Protein AF-A0AAE0E034-F1 (afdb_monomer_lite)

Structure (mmCIF, N/CA/C/O backbone):
data_AF-A0AAE0E034-F1
#
_entry.id   AF-A0AAE0E034-F1
#
loop_
_atom_site.group_PDB
_atom_site.id
_atom_site.type_symbol
_atom_site.label_atom_id
_atom_site.label_alt_id
_atom_site.label_comp_id
_atom_site.label_asym_id
_atom_site.label_entity_id
_atom_site.label_seq_id
_atom_site.pdbx_PDB_ins_code
_atom_site.Cartn_x
_atom_site.Cartn_y
_atom_site.Cartn_z
_atom_site.occupancy
_atom_site.B_iso_or_equiv
_atom_site.auth_seq_id
_atom_site.auth_comp_id
_atom_site.auth_asym_id
_atom_site.auth_atom_id
_atom_site.pdbx_PDB_model_num
ATOM 1 N N . MET A 1 1 ? 2.482 -2.980 5.059 1.00 68.81 1 MET A N 1
ATOM 2 C CA . MET A 1 1 ? 1.860 -2.457 3.820 1.00 68.81 1 MET A CA 1
ATOM 3 C C . MET A 1 1 ? 1.233 -1.093 4.084 1.00 68.81 1 MET A C 1
ATOM 5 O O . MET A 1 1 ? 0.912 -0.815 5.233 1.00 68.81 1 MET A O 1
ATOM 9 N N . ALA A 1 2 ? 1.109 -0.243 3.061 1.00 82.88 2 ALA A N 1
ATOM 10 C CA . ALA A 1 2 ? 0.500 1.085 3.176 1.00 82.88 2 ALA A CA 1
ATOM 11 C C . ALA A 1 2 ? -1.024 1.026 2.965 1.00 82.88 2 ALA A C 1
ATOM 13 O O . ALA A 1 2 ? -1.503 0.219 2.171 1.00 82.88 2 ALA A O 1
ATOM 14 N N . LEU A 1 3 ? -1.759 1.893 3.665 1.00 88.38 3 LEU A N 1
ATOM 15 C CA . LEU A 1 3 ? -3.197 2.103 3.465 1.00 88.38 3 LEU A CA 1
ATOM 16 C C . LEU A 1 3 ? -3.432 2.838 2.137 1.00 88.38 3 LEU A C 1
ATOM 18 O O . LEU A 1 3 ? -2.616 3.682 1.763 1.00 88.38 3 LEU A O 1
ATOM 22 N N . GLU A 1 4 ? -4.550 2.572 1.462 1.00 90.31 4 GLU A N 1
ATOM 23 C CA . GLU A 1 4 ? -4.960 3.284 0.238 1.00 90.31 4 GLU A CA 1
ATOM 24 C C . GLU A 1 4 ? -4.815 4.824 0.337 1.00 90.31 4 GLU A C 1
ATOM 26 O O . GLU A 1 4 ? -4.072 5.393 -0.471 1.00 90.31 4 GLU A O 1
ATOM 31 N N . PRO A 1 5 ? -5.321 5.514 1.379 1.00 87.75 5 PRO A N 1
ATOM 32 C CA . PRO A 1 5 ? -5.176 6.969 1.463 1.00 87.75 5 PRO A CA 1
ATOM 33 C C . PRO A 1 5 ? -3.721 7.429 1.628 1.00 87.75 5 PRO A C 1
ATOM 35 O O . PRO A 1 5 ? -3.348 8.503 1.163 1.00 87.75 5 PRO A O 1
ATOM 38 N N . ALA A 1 6 ? -2.864 6.615 2.251 1.00 89.81 6 ALA A N 1
ATOM 39 C CA . ALA A 1 6 ? -1.448 6.945 2.399 1.00 89.81 6 ALA A CA 1
ATOM 40 C C . ALA A 1 6 ? -0.703 6.862 1.056 1.00 89.81 6 ALA A C 1
ATOM 42 O O . ALA A 1 6 ? 0.255 7.600 0.836 1.00 89.81 6 ALA A O 1
ATOM 43 N N . THR A 1 7 ? -1.154 5.994 0.144 1.00 89.50 7 THR A N 1
ATOM 44 C CA . THR A 1 7 ? -0.571 5.885 -1.201 1.00 89.50 7 THR A CA 1
ATOM 45 C C . THR A 1 7 ? -0.945 7.051 -2.116 1.00 89.50 7 THR A C 1
ATOM 47 O O . THR A 1 7 ? -0.196 7.337 -3.044 1.00 89.50 7 THR A O 1
ATOM 50 N N . LEU A 1 8 ? -2.021 7.791 -1.820 1.00 89.50 8 LEU A N 1
ATOM 51 C CA . LEU A 1 8 ? -2.398 8.993 -2.573 1.00 89.50 8 LEU A CA 1
ATOM 52 C C . LEU A 1 8 ? -1.442 10.173 -2.341 1.00 89.50 8 LEU A C 1
ATOM 54 O O . LEU A 1 8 ? -1.261 10.986 -3.242 1.00 89.50 8 LEU A O 1
ATOM 58 N N . VAL A 1 9 ? -0.787 10.251 -1.177 1.00 90.31 9 VAL A N 1
ATOM 59 C CA . VAL A 1 9 ? 0.126 11.355 -0.825 1.00 90.31 9 VAL A CA 1
ATOM 60 C C . VAL A 1 9 ? 1.259 11.533 -1.853 1.00 90.31 9 VAL A C 1
ATOM 62 O O . VAL A 1 9 ? 1.409 12.636 -2.376 1.00 90.31 9 VAL A O 1
ATOM 65 N N . PRO A 1 10 ? 2.041 10.493 -2.215 1.00 87.88 10 PRO A N 1
ATOM 66 C CA . PRO A 1 10 ? 3.038 10.627 -3.277 1.00 87.88 10 PRO A CA 1
ATOM 67 C C . PRO A 1 10 ? 2.422 10.745 -4.680 1.00 87.88 10 PRO A C 1
ATOM 69 O O . PRO A 1 10 ? 3.032 11.362 -5.550 1.00 87.88 10 PRO A O 1
ATOM 72 N N . LEU A 1 11 ? 1.225 10.192 -4.922 1.00 88.06 11 LEU A N 1
ATOM 73 C CA . LEU A 1 11 ? 0.561 10.269 -6.232 1.00 88.06 11 LEU A CA 1
ATOM 74 C C . LEU A 1 11 ? 0.129 11.696 -6.589 1.00 88.06 11 LEU A C 1
ATOM 76 O O . LEU A 1 11 ? 0.192 12.076 -7.754 1.00 88.06 11 LEU A O 1
ATOM 80 N N . GLN A 1 12 ? -0.242 12.502 -5.593 1.00 88.12 12 GLN A N 1
ATOM 81 C CA . GLN A 1 12 ? -0.579 13.918 -5.775 1.00 88.12 12 GLN A CA 1
ATOM 82 C C . GLN A 1 12 ? 0.592 14.763 -6.304 1.00 88.12 12 GLN A C 1
ATOM 84 O O . GLN A 1 12 ? 0.370 15.837 -6.855 1.00 88.12 12 GLN A O 1
ATOM 89 N N . LEU A 1 13 ? 1.833 14.293 -6.143 1.00 87.88 13 LEU A N 1
ATOM 90 C CA . LEU A 1 13 ? 3.038 14.984 -6.613 1.00 87.88 13 LEU A CA 1
ATOM 91 C C . LEU A 1 13 ? 3.408 14.623 -8.058 1.00 87.88 13 LEU A C 1
ATOM 93 O O . LEU A 1 13 ? 4.309 15.237 -8.637 1.00 87.88 13 LEU A O 1
ATOM 97 N N . LEU A 1 14 ? 2.747 13.623 -8.644 1.00 86.56 14 LEU A N 1
ATOM 98 C CA . LEU A 1 14 ? 3.004 13.210 -10.017 1.00 86.56 14 LEU A CA 1
ATOM 99 C C . LEU A 1 14 ? 2.402 14.234 -10.983 1.00 86.56 14 LEU A C 1
ATOM 101 O O . LEU A 1 14 ? 1.260 14.666 -10.839 1.00 86.56 14 LEU A O 1
ATOM 105 N N . LYS A 1 15 ? 3.176 14.621 -12.000 1.00 83.25 15 LYS A N 1
ATOM 106 C CA . LYS A 1 15 ? 2.687 15.519 -13.051 1.00 83.25 15 LYS A CA 1
ATOM 107 C C . LYS A 1 15 ? 1.647 14.789 -13.900 1.00 83.25 15 LYS A C 1
ATOM 109 O O . LYS A 1 15 ? 1.808 13.602 -14.189 1.00 83.25 15 LYS A O 1
ATOM 114 N N . SER A 1 16 ? 0.631 15.518 -14.357 1.00 76.56 16 SER A N 1
ATOM 115 C CA . SER A 1 16 ? -0.494 14.989 -15.143 1.00 76.56 16 SER A CA 1
ATOM 116 C C . SER A 1 16 ? -0.094 14.367 -16.488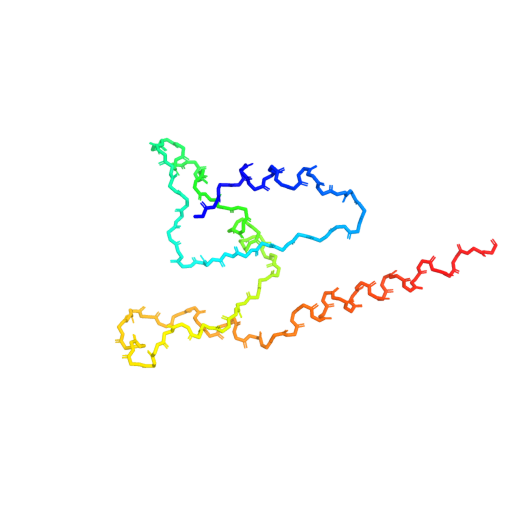 1.00 76.56 16 SER A C 1
ATOM 118 O O . SER A 1 16 ? -0.885 13.641 -17.080 1.00 76.56 16 SER A O 1
ATOM 120 N N . ASN A 1 17 ? 1.125 14.618 -16.975 1.00 75.56 17 ASN A N 1
ATOM 121 C CA . ASN A 1 17 ? 1.547 14.244 -18.320 1.00 75.56 17 ASN A CA 1
ATOM 122 C C . ASN A 1 17 ? 2.801 13.363 -18.246 1.00 75.56 17 ASN A C 1
ATOM 124 O O . ASN A 1 17 ? 3.852 13.808 -17.788 1.00 75.56 17 ASN A O 1
ATOM 128 N N . GLY A 1 18 ? 2.683 12.118 -18.716 1.00 74.44 18 GLY A N 1
ATOM 129 C CA . GLY A 1 18 ? 3.817 11.217 -18.948 1.00 74.44 18 GLY A CA 1
ATOM 130 C C . GLY A 1 18 ? 4.435 10.559 -17.710 1.00 74.44 18 GLY A C 1
ATOM 131 O O . GLY A 1 18 ? 5.467 9.904 -17.846 1.00 74.44 18 GLY A O 1
ATOM 132 N N . THR A 1 19 ? 3.836 10.707 -16.524 1.00 82.56 19 THR A N 1
ATOM 133 C CA . THR A 1 19 ? 4.366 10.107 -15.291 1.00 82.56 19 THR A CA 1
ATOM 134 C C . THR A 1 19 ? 3.894 8.663 -15.123 1.00 82.56 19 THR A C 1
ATOM 136 O O . THR A 1 19 ? 2.712 8.366 -15.274 1.00 82.56 19 THR A O 1
ATOM 139 N N . GLN A 1 20 ? 4.812 7.763 -14.771 1.00 84.69 20 GLN A N 1
ATOM 140 C CA . GLN A 1 20 ? 4.516 6.362 -14.465 1.00 84.69 20 GLN A CA 1
ATOM 141 C C . GLN A 1 20 ? 4.703 6.112 -12.965 1.00 84.69 20 GLN A C 1
ATOM 143 O O . GLN A 1 20 ? 5.696 6.537 -12.376 1.00 84.69 20 GLN A O 1
ATOM 148 N N . CYS A 1 21 ? 3.752 5.412 -12.347 1.00 86.62 21 CYS A N 1
ATOM 149 C CA . CYS A 1 21 ? 3.850 4.953 -10.966 1.00 86.62 21 CYS A CA 1
ATOM 150 C C . CYS A 1 21 ? 3.934 3.427 -10.954 1.00 86.62 21 CYS A C 1
ATOM 152 O O . CYS A 1 21 ? 3.093 2.755 -11.549 1.00 86.62 21 CYS A O 1
ATOM 154 N N . ILE A 1 22 ? 4.939 2.885 -10.267 1.00 89.25 22 ILE A N 1
ATOM 155 C CA . ILE A 1 22 ? 5.111 1.444 -10.088 1.00 89.25 22 ILE A CA 1
ATOM 156 C C . ILE A 1 22 ? 4.867 1.128 -8.615 1.00 89.25 22 ILE A C 1
ATOM 158 O O . ILE A 1 22 ? 5.597 1.596 -7.741 1.00 89.25 22 ILE A O 1
ATOM 162 N N . MET A 1 23 ? 3.840 0.325 -8.341 1.00 89.75 23 MET A N 1
ATOM 163 C CA . MET A 1 23 ? 3.534 -0.159 -6.997 1.00 89.75 23 MET A CA 1
ATOM 164 C C . MET A 1 23 ? 4.144 -1.542 -6.805 1.00 89.75 23 MET A C 1
ATOM 166 O O . MET A 1 23 ? 3.815 -2.480 -7.529 1.00 89.75 23 MET A O 1
ATOM 170 N N . VAL A 1 24 ? 5.025 -1.670 -5.816 1.00 89.94 24 VAL A N 1
ATOM 171 C CA . VAL A 1 24 ? 5.683 -2.933 -5.470 1.00 89.94 24 VAL A CA 1
ATOM 172 C C . VAL A 1 24 ? 5.179 -3.389 -4.105 1.00 89.94 24 VAL A C 1
ATOM 174 O O . VAL A 1 24 ? 5.228 -2.633 -3.136 1.00 89.94 24 VAL A O 1
ATOM 177 N N . GLY A 1 25 ? 4.697 -4.627 -4.025 1.00 86.50 25 GLY A N 1
ATOM 178 C CA . GLY A 1 25 ? 4.191 -5.229 -2.795 1.00 86.50 25 GLY A CA 1
ATOM 179 C C . GLY A 1 25 ? 4.194 -6.754 -2.862 1.00 86.50 25 GLY A C 1
ATOM 180 O O . GLY A 1 25 ? 4.298 -7.333 -3.942 1.00 86.50 25 GLY A O 1
ATOM 181 N N . ASP A 1 26 ? 4.087 -7.401 -1.701 1.00 86.06 26 ASP A N 1
ATOM 182 C CA . ASP A 1 26 ? 3.982 -8.858 -1.585 1.00 86.06 26 ASP A CA 1
ATOM 183 C C . ASP A 1 26 ? 2.523 -9.262 -1.280 1.00 86.06 26 ASP A C 1
ATOM 185 O O . ASP A 1 26 ? 2.020 -8.935 -0.201 1.00 86.06 26 ASP A O 1
ATOM 189 N N . PRO A 1 27 ? 1.849 -9.997 -2.189 1.00 76.88 27 PRO A N 1
ATOM 190 C CA . PRO A 1 27 ? 0.510 -10.552 -1.994 1.00 76.88 27 PRO A CA 1
ATOM 191 C C . PRO A 1 27 ? 0.280 -11.318 -0.696 1.00 76.88 27 PRO A C 1
ATOM 193 O O . PRO A 1 27 ? -0.857 -11.398 -0.239 1.00 76.88 27 PRO A O 1
ATOM 196 N N . LYS A 1 28 ? 1.329 -11.967 -0.180 1.00 80.25 28 LYS A N 1
ATOM 197 C CA . LYS A 1 28 ? 1.238 -12.951 0.905 1.00 80.25 28 LYS A CA 1
ATOM 198 C C . LYS A 1 28 ? 1.575 -12.365 2.268 1.00 80.25 28 LYS A C 1
ATOM 200 O O . LYS A 1 28 ? 1.516 -13.081 3.267 1.00 80.25 28 LYS A O 1
ATOM 205 N N . GLN A 1 29 ? 1.947 -11.089 2.321 1.00 81.56 29 GLN A N 1
ATOM 206 C CA . GLN A 1 29 ? 2.164 -10.404 3.584 1.00 81.56 29 GLN A CA 1
ATOM 207 C C . GLN A 1 29 ? 0.843 -10.043 4.255 1.00 81.56 29 GLN A C 1
ATOM 209 O O . GLN A 1 29 ? -0.195 -9.885 3.614 1.00 81.56 29 GLN A O 1
ATOM 214 N N . LEU A 1 30 ? 0.912 -9.889 5.576 1.00 84.06 30 LEU A N 1
ATOM 215 C CA . LEU A 1 30 ? -0.215 -9.418 6.366 1.00 84.06 30 LEU A CA 1
ATOM 216 C C . LEU A 1 30 ? -0.684 -8.035 5.867 1.00 84.06 30 LEU A C 1
ATOM 218 O O . LEU A 1 30 ? 0.141 -7.221 5.424 1.00 84.06 30 LEU A O 1
ATOM 222 N N . PRO A 1 31 ? -1.997 -7.758 5.947 1.00 82.12 31 PRO A N 1
ATOM 223 C CA . PRO A 1 31 ? -2.554 -6.468 5.562 1.00 82.12 31 PRO A CA 1
ATOM 224 C C . PRO A 1 31 ? -2.019 -5.336 6.455 1.00 82.12 31 PRO A C 1
ATOM 226 O O . PRO A 1 31 ? -1.324 -5.565 7.448 1.00 82.12 31 PRO A O 1
ATOM 229 N N . ALA A 1 32 ? -2.296 -4.084 6.086 1.00 85.19 32 ALA A N 1
ATOM 230 C CA . ALA A 1 32 ? -1.832 -2.941 6.866 1.00 85.19 32 ALA A CA 1
ATOM 231 C C . ALA A 1 32 ? -2.444 -2.948 8.280 1.00 85.19 32 ALA A C 1
ATOM 233 O O . ALA A 1 32 ? -3.644 -3.144 8.447 1.00 85.19 32 ALA A O 1
ATOM 234 N N . THR A 1 33 ? -1.635 -2.707 9.313 1.00 89.25 33 THR A N 1
ATOM 235 C CA . THR A 1 33 ? -2.135 -2.668 10.693 1.00 89.25 33 THR A CA 1
ATOM 236 C C . THR A 1 33 ? -2.994 -1.425 10.918 1.00 89.25 33 THR A C 1
ATOM 238 O O . THR A 1 33 ? -2.507 -0.298 10.823 1.00 89.25 33 THR A O 1
ATOM 241 N N . VAL A 1 34 ? -4.258 -1.625 11.288 1.00 89.56 34 VAL A N 1
ATOM 242 C CA . VAL A 1 34 ? -5.204 -0.559 11.637 1.00 89.56 34 VAL A CA 1
ATOM 243 C C . VAL A 1 34 ? -5.551 -0.672 13.122 1.00 89.56 34 VAL A C 1
ATOM 245 O O . VAL A 1 34 ? -5.869 -1.746 13.617 1.00 89.56 34 VAL A O 1
ATOM 248 N N . ARG A 1 35 ? -5.478 0.437 13.874 1.00 91.94 35 ARG A N 1
ATOM 249 C CA . ARG A 1 35 ? -5.756 0.433 15.330 1.00 91.94 35 ARG A CA 1
ATOM 250 C C . ARG A 1 35 ? -7.247 0.325 15.670 1.00 91.94 35 ARG A C 1
ATOM 252 O O . ARG A 1 35 ? -7.593 -0.058 16.782 1.00 91.94 35 ARG A O 1
ATOM 259 N N . SER A 1 36 ? -8.120 0.721 14.747 1.00 93.88 36 SER A N 1
ATOM 260 C CA . SER A 1 36 ? -9.569 0.745 14.946 1.00 93.88 36 SER A CA 1
ATOM 261 C C . SER A 1 36 ? -10.210 -0.520 14.393 1.00 93.88 36 SER A C 1
ATOM 263 O O . SER A 1 36 ? -10.225 -0.734 13.184 1.00 93.88 36 SER A O 1
ATOM 265 N N . ASN A 1 37 ? -10.821 -1.310 15.275 1.00 91.62 37 ASN A N 1
ATOM 266 C CA . ASN A 1 37 ? -11.537 -2.520 14.876 1.00 91.62 37 ASN A CA 1
ATOM 267 C C . ASN A 1 37 ? -12.744 -2.207 13.970 1.00 91.62 37 ASN A C 1
ATOM 269 O O . ASN A 1 37 ? -13.099 -2.990 13.096 1.00 91.62 37 ASN A O 1
ATOM 273 N N . THR A 1 38 ? -13.373 -1.039 14.145 1.00 95.00 38 THR A N 1
ATOM 274 C CA . THR A 1 38 ? -14.439 -0.577 13.245 1.00 95.00 38 THR A CA 1
ATOM 275 C C . THR A 1 38 ? -13.891 -0.317 11.849 1.00 95.00 38 THR A C 1
ATOM 277 O O . THR A 1 38 ? -14.475 -0.793 10.886 1.00 95.00 38 THR A O 1
ATOM 280 N N . ALA A 1 39 ? -12.757 0.378 11.729 1.00 90.50 39 ALA A N 1
ATOM 281 C CA . ALA A 1 39 ? -12.151 0.653 10.427 1.00 90.50 39 ALA A CA 1
ATOM 282 C C . ALA A 1 39 ? -11.745 -0.642 9.703 1.00 90.50 39 ALA A C 1
ATOM 284 O O . ALA A 1 39 ? -11.941 -0.747 8.494 1.00 90.50 39 ALA A O 1
ATOM 285 N N . SER A 1 40 ? -11.289 -1.656 10.443 1.00 89.44 40 SER A N 1
ATOM 286 C CA . SER A 1 40 ? -10.997 -2.964 9.857 1.00 89.44 40 SER A CA 1
ATOM 287 C C . SER A 1 40 ? -12.214 -3.670 9.269 1.00 89.44 40 SER A C 1
ATOM 289 O O . SER A 1 40 ? -12.158 -4.197 8.162 1.00 89.44 40 SER A O 1
ATOM 291 N N . LYS A 1 41 ? -13.376 -3.587 9.929 1.00 91.69 41 LYS A N 1
ATOM 292 C CA . LYS A 1 41 ? -14.634 -4.129 9.378 1.00 91.69 41 LYS A CA 1
ATOM 293 C C . LYS A 1 41 ? -15.032 -3.499 8.039 1.00 91.69 41 LYS A C 1
ATOM 295 O O . LYS A 1 41 ? -15.729 -4.140 7.260 1.00 91.69 41 LYS A O 1
ATOM 300 N N . PHE A 1 42 ? -14.593 -2.270 7.775 1.00 91.25 42 PHE A N 1
ATOM 301 C CA . PHE A 1 42 ? -14.833 -1.551 6.522 1.00 91.25 42 PHE A CA 1
ATOM 302 C C . PHE A 1 42 ? -13.653 -1.644 5.539 1.00 91.25 42 PHE A C 1
ATOM 304 O O . PHE A 1 42 ? -13.543 -0.811 4.645 1.00 91.25 42 PHE A O 1
ATOM 311 N N . LEU A 1 43 ? -12.783 -2.656 5.679 1.00 87.62 43 LEU A N 1
ATOM 312 C CA . LEU A 1 43 ? -11.662 -2.935 4.770 1.00 87.62 43 LEU A CA 1
ATOM 313 C C . LEU A 1 43 ? -10.629 -1.803 4.682 1.00 87.62 43 LEU A C 1
ATOM 315 O O . LEU A 1 43 ? -9.925 -1.678 3.679 1.00 87.62 43 LEU A O 1
ATOM 319 N N . TYR A 1 44 ? -10.492 -0.996 5.738 1.00 90.75 44 TYR A N 1
ATOM 320 C CA . TYR A 1 44 ? -9.525 0.102 5.746 1.00 90.75 44 TYR A CA 1
ATOM 321 C C . TYR A 1 44 ? -8.071 -0.390 5.674 1.00 90.75 44 TYR A C 1
ATOM 323 O O . TYR A 1 44 ? -7.206 0.333 5.196 1.00 90.75 44 TYR A O 1
ATOM 331 N N . GLU A 1 45 ? -7.788 -1.632 6.082 1.00 90.00 45 GLU A N 1
ATOM 332 C CA . GLU A 1 45 ? -6.463 -2.249 5.918 1.00 90.00 45 GLU A CA 1
ATOM 333 C C . GLU A 1 45 ? -6.086 -2.610 4.469 1.00 90.00 45 GLU A C 1
ATOM 335 O O . GLU A 1 45 ? -4.951 -3.039 4.220 1.00 90.00 45 GLU A O 1
ATOM 340 N N . CYS A 1 46 ? -7.014 -2.468 3.515 1.00 87.62 46 CYS A N 1
ATOM 341 C CA . CYS A 1 46 ? -6.767 -2.765 2.111 1.00 87.62 46 CYS A CA 1
ATOM 342 C C . CYS A 1 46 ? -5.791 -1.740 1.510 1.00 87.62 46 CYS A C 1
ATOM 344 O O . CYS A 1 46 ? -5.984 -0.526 1.605 1.00 87.62 46 CYS A O 1
ATOM 346 N N . SER A 1 47 ? -4.720 -2.229 0.882 1.00 90.38 47 SER A N 1
ATOM 347 C CA . SER A 1 47 ? -3.755 -1.374 0.188 1.00 90.38 47 SER A CA 1
ATOM 348 C C . SER A 1 47 ? -4.223 -1.060 -1.234 1.00 90.38 47 SER A C 1
ATOM 350 O O . SER A 1 47 ? -4.950 -1.843 -1.845 1.00 90.38 47 SER A O 1
ATOM 352 N N . MET A 1 48 ? -3.752 0.047 -1.810 1.00 89.94 48 MET A N 1
ATOM 353 C CA . MET A 1 48 ? -4.059 0.395 -3.204 1.00 89.94 48 MET A CA 1
ATOM 354 C C . MET A 1 48 ? -3.533 -0.648 -4.206 1.00 89.94 48 MET A C 1
ATOM 356 O O . MET A 1 48 ? -4.191 -0.934 -5.202 1.00 89.94 48 MET A O 1
ATOM 360 N N . PHE A 1 49 ? -2.397 -1.290 -3.903 1.00 91.12 49 PHE A N 1
ATOM 361 C CA . PHE A 1 49 ? -1.883 -2.424 -4.680 1.00 91.12 49 PHE A CA 1
ATOM 362 C C . PHE A 1 49 ? -2.876 -3.596 -4.699 1.00 91.12 49 PHE A C 1
ATOM 364 O O . PHE A 1 49 ? -3.158 -4.155 -5.758 1.00 91.12 49 PHE A O 1
ATOM 371 N N . GLU A 1 50 ? -3.438 -3.947 -3.539 1.00 88.19 50 GLU A N 1
ATOM 372 C CA . GLU A 1 50 ? -4.447 -5.003 -3.421 1.00 88.19 50 GLU A CA 1
ATOM 373 C C . GLU A 1 50 ? -5.724 -4.644 -4.194 1.00 88.19 50 GLU A C 1
ATOM 375 O O . GLU A 1 50 ? -6.261 -5.483 -4.919 1.00 88.19 50 GLU A O 1
ATOM 380 N N . CYS A 1 51 ? -6.172 -3.386 -4.102 1.00 89.50 51 CYS A N 1
ATOM 381 C CA . CYS A 1 51 ? -7.310 -2.877 -4.869 1.00 89.50 51 CYS A CA 1
ATOM 382 C C . CYS A 1 51 ? -7.097 -3.057 -6.378 1.00 89.50 51 CYS A C 1
ATOM 384 O O . CYS A 1 51 ? -7.945 -3.643 -7.052 1.00 89.50 51 CYS A O 1
ATOM 386 N N . PHE A 1 52 ? -5.954 -2.616 -6.910 1.00 89.56 52 PHE A N 1
ATOM 387 C CA . PHE A 1 52 ? -5.659 -2.735 -8.338 1.00 89.56 52 PHE A CA 1
ATOM 388 C C . PHE A 1 52 ? -5.483 -4.182 -8.790 1.00 89.56 52 PHE A C 1
ATOM 390 O O . PHE A 1 52 ? -5.988 -4.568 -9.844 1.00 89.56 52 PHE A O 1
ATOM 397 N N . ARG A 1 53 ? -4.858 -5.030 -7.973 1.00 88.00 53 ARG A N 1
ATOM 398 C CA . ARG A 1 53 ? -4.784 -6.462 -8.272 1.00 88.00 53 ARG A CA 1
ATOM 399 C C . ARG A 1 53 ? -6.178 -7.082 -8.399 1.00 88.00 53 ARG A C 1
ATOM 401 O O . ARG A 1 53 ? -6.432 -7.813 -9.352 1.00 88.00 53 ARG A O 1
ATOM 408 N N . ARG A 1 54 ? -7.090 -6.781 -7.467 1.00 86.44 54 ARG A N 1
ATOM 409 C CA . ARG A 1 54 ? -8.477 -7.290 -7.485 1.00 86.44 54 ARG A CA 1
ATOM 410 C C . ARG A 1 54 ? -9.300 -6.725 -8.642 1.00 86.44 54 ARG A C 1
ATOM 412 O O . ARG A 1 54 ? -10.165 -7.428 -9.154 1.00 86.44 54 ARG A O 1
ATOM 419 N N . ALA A 1 55 ? -9.012 -5.497 -9.067 1.00 89.12 55 ALA A N 1
ATOM 420 C CA . ALA A 1 55 ? -9.619 -4.873 -10.241 1.00 89.12 55 ALA A CA 1
ATOM 421 C C . ALA A 1 55 ? -9.016 -5.353 -11.582 1.0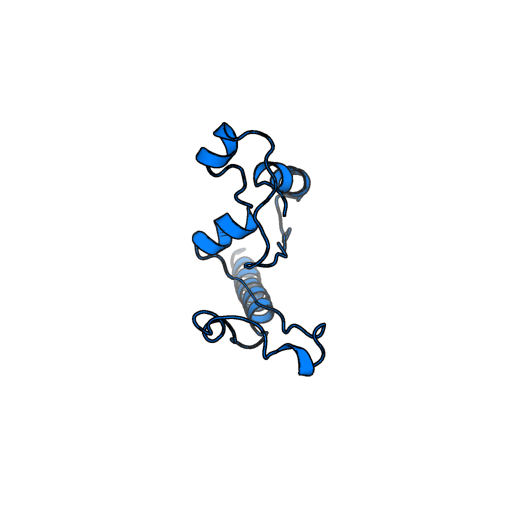0 89.12 55 ALA A C 1
ATOM 423 O O . ALA A 1 55 ? -9.460 -4.910 -12.637 1.00 89.12 55 ALA A O 1
ATOM 424 N N . GLY A 1 56 ? -8.040 -6.271 -11.564 1.00 87.69 56 GLY A N 1
ATOM 425 C CA . GLY A 1 56 ? -7.480 -6.885 -12.772 1.00 87.69 56 GLY A CA 1
ATOM 426 C C . GLY A 1 56 ? -6.354 -6.091 -13.439 1.00 87.69 56 GLY A C 1
ATOM 427 O O . GLY A 1 56 ? -6.053 -6.334 -14.607 1.00 87.69 56 GLY A O 1
ATOM 428 N N . HIS A 1 57 ? -5.715 -5.157 -12.728 1.00 87.25 57 HIS A N 1
ATOM 429 C CA . HIS A 1 57 ? -4.546 -4.453 -13.257 1.00 87.25 57 HIS A CA 1
ATOM 430 C C . HIS A 1 57 ? -3.347 -5.409 -13.438 1.00 87.25 57 HIS A C 1
ATOM 432 O O . HIS A 1 57 ? -3.203 -6.360 -12.664 1.00 87.25 57 HIS A O 1
ATOM 438 N N . PRO A 1 58 ? -2.455 -5.163 -14.420 1.00 86.06 58 PRO A N 1
ATOM 439 C CA . PRO A 1 58 ? -1.291 -6.012 -14.657 1.00 86.06 58 PRO A CA 1
ATOM 440 C C . PRO A 1 58 ? -0.369 -6.081 -13.434 1.00 86.06 58 PRO A C 1
ATOM 442 O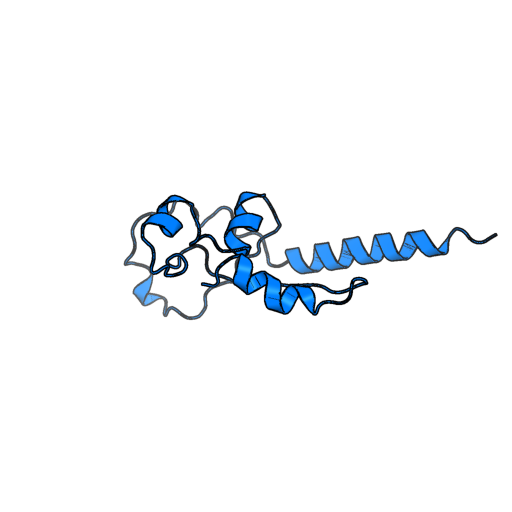 O . PRO A 1 58 ? 0.092 -5.058 -12.931 1.00 86.06 58 PRO A O 1
ATOM 445 N N . VAL A 1 59 ? -0.060 -7.297 -12.981 1.00 83.62 59 VAL A N 1
ATOM 446 C CA . VAL A 1 59 ? 0.889 -7.554 -11.890 1.00 83.62 59 VAL A CA 1
ATOM 447 C C . VAL A 1 59 ? 1.974 -8.492 -12.394 1.00 83.62 59 VAL A C 1
ATOM 449 O O . VAL A 1 59 ? 1.684 -9.513 -13.014 1.00 83.62 59 VAL A O 1
ATOM 452 N N . MET A 1 60 ? 3.231 -8.166 -12.095 1.00 83.69 60 MET A N 1
ATOM 453 C CA . MET A 1 60 ? 4.361 -9.057 -12.342 1.00 83.69 60 MET A CA 1
ATOM 454 C C . MET A 1 60 ? 4.918 -9.583 -11.025 1.00 83.69 60 MET A C 1
ATOM 456 O O . MET A 1 60 ? 5.181 -8.813 -10.104 1.00 83.69 60 MET A O 1
ATOM 460 N N . LEU A 1 61 ? 5.140 -10.895 -10.954 1.00 80.25 61 LEU A N 1
ATOM 461 C CA . LEU A 1 61 ? 5.812 -11.532 -9.826 1.00 80.25 61 LEU A CA 1
ATOM 462 C C . LEU A 1 61 ? 7.293 -11.711 -10.157 1.00 80.25 61 LEU A C 1
ATOM 464 O O . LEU A 1 61 ? 7.644 -12.299 -11.181 1.00 80.25 61 LEU A O 1
ATOM 468 N N . THR A 1 62 ? 8.168 -11.212 -9.288 1.00 77.94 62 THR A N 1
ATOM 469 C CA . THR A 1 62 ? 9.614 -11.409 -9.411 1.00 77.94 62 THR A CA 1
ATOM 470 C C . THR A 1 62 ? 10.028 -12.739 -8.784 1.00 77.94 62 THR A C 1
ATOM 472 O O . THR A 1 62 ? 9.387 -13.256 -7.866 1.00 77.94 62 THR A O 1
ATOM 475 N N . LYS A 1 63 ? 11.105 -13.337 -9.304 1.00 77.88 63 LYS A N 1
ATOM 476 C CA . LYS A 1 63 ? 11.665 -14.564 -8.734 1.00 77.88 63 LYS A CA 1
ATOM 477 C C . LYS A 1 63 ? 12.297 -14.247 -7.376 1.00 77.88 63 LYS A C 1
ATOM 479 O O . LYS A 1 63 ? 13.037 -13.277 -7.239 1.00 77.88 63 LYS A O 1
ATOM 484 N N . GLN A 1 64 ? 11.981 -15.056 -6.372 1.00 73.25 64 GLN A N 1
ATOM 485 C CA . GLN A 1 64 ? 12.500 -14.886 -5.021 1.00 73.25 64 GLN A CA 1
ATOM 486 C C . GLN A 1 64 ? 13.861 -15.582 -4.900 1.00 73.25 64 GLN A C 1
ATOM 488 O O . GLN A 1 64 ? 13.933 -16.801 -4.999 1.00 73.25 64 GLN A O 1
ATOM 493 N N . GLU A 1 65 ? 14.924 -14.808 -4.676 1.00 64.75 65 GLU A N 1
ATOM 494 C CA . GLU A 1 65 ? 16.309 -15.310 -4.550 1.00 64.75 65 GLU A CA 1
ATOM 495 C C . GLU A 1 65 ? 16.813 -15.322 -3.089 1.00 64.75 65 GLU A C 1
ATOM 497 O O . GLU A 1 65 ? 17.966 -15.640 -2.826 1.00 64.75 65 GLU A O 1
ATOM 502 N N . LEU A 1 66 ? 15.966 -14.963 -2.113 1.00 64.88 66 LEU A N 1
ATOM 503 C CA . LEU A 1 66 ? 16.381 -14.808 -0.708 1.00 64.88 66 LEU A CA 1
ATOM 504 C C . LEU A 1 66 ? 16.382 -16.115 0.110 1.00 64.88 66 LEU A C 1
ATOM 506 O O . LEU A 1 66 ? 16.925 -16.142 1.211 1.00 64.88 66 LEU A O 1
ATOM 510 N N . ILE A 1 67 ? 15.738 -17.179 -0.378 1.00 63.69 67 ILE A N 1
ATOM 511 C CA . ILE A 1 67 ? 15.560 -18.429 0.372 1.00 63.69 67 ILE A CA 1
ATOM 512 C C . ILE A 1 67 ? 16.571 -19.452 -0.142 1.00 63.69 67 ILE A C 1
ATOM 514 O O . ILE A 1 67 ? 16.469 -19.914 -1.276 1.00 63.69 67 ILE A O 1
ATOM 518 N N . SER A 1 68 ? 17.524 -19.847 0.705 1.00 58.28 68 SER A N 1
ATOM 519 C CA . SER A 1 68 ? 18.360 -21.022 0.448 1.00 58.28 68 SER A CA 1
ATOM 520 C C . SER A 1 68 ? 17.456 -22.237 0.170 1.00 58.28 68 SER A C 1
ATOM 522 O O . SER A 1 68 ? 16.508 -22.454 0.931 1.00 58.28 68 SER A O 1
ATOM 524 N N . PRO A 1 69 ? 17.750 -23.084 -0.837 1.00 56.75 69 PRO A N 1
ATOM 525 C CA . PRO A 1 69 ? 16.844 -24.133 -1.344 1.00 56.75 69 PRO A CA 1
ATOM 526 C C . PRO A 1 69 ? 16.431 -25.193 -0.304 1.00 56.75 69 PRO A C 1
ATOM 528 O O . PRO A 1 69 ? 15.572 -26.033 -0.547 1.00 56.75 69 PRO A O 1
ATOM 531 N N . ARG A 1 70 ? 17.026 -25.157 0.890 1.00 49.28 70 ARG A N 1
ATOM 532 C CA . ARG A 1 70 ? 16.753 -26.072 1.998 1.00 49.28 70 ARG A CA 1
ATOM 533 C C . ARG A 1 70 ? 15.439 -25.788 2.739 1.00 49.28 70 ARG A C 1
ATOM 535 O O . ARG A 1 70 ? 14.917 -26.702 3.370 1.00 49.28 70 ARG A O 1
ATOM 542 N N . SER A 1 71 ? 14.893 -24.573 2.659 1.00 55.50 71 SER A N 1
ATOM 543 C CA . SER A 1 71 ? 13.678 -24.188 3.404 1.00 55.50 71 SER A CA 1
ATOM 544 C C . SER A 1 71 ? 12.377 -24.283 2.594 1.00 55.50 71 SER A C 1
ATOM 546 O O . SER A 1 71 ? 11.313 -23.982 3.127 1.00 55.50 71 SER A O 1
ATOM 548 N N . GLU A 1 72 ? 12.416 -24.741 1.336 1.00 53.75 72 GLU A N 1
ATOM 549 C CA . GLU A 1 72 ? 11.218 -24.874 0.482 1.00 53.75 72 GLU A CA 1
ATOM 550 C C . GLU A 1 72 ? 10.243 -25.989 0.920 1.00 53.75 72 GLU A C 1
ATOM 552 O O . GLU A 1 72 ? 9.154 -26.109 0.363 1.00 53.75 72 GLU A O 1
ATOM 557 N N . ASN A 1 73 ? 10.598 -26.784 1.935 1.00 46.59 73 ASN A N 1
ATOM 558 C CA . ASN A 1 73 ? 9.809 -27.934 2.393 1.00 46.59 73 ASN A CA 1
ATOM 559 C C . ASN A 1 73 ? 8.887 -27.654 3.596 1.00 46.59 73 ASN A C 1
ATOM 561 O O . ASN A 1 73 ? 8.285 -28.587 4.121 1.00 46.59 73 ASN A O 1
ATOM 565 N N . LEU A 1 74 ? 8.754 -26.403 4.050 1.00 53.31 74 LEU A N 1
ATOM 566 C CA . LEU A 1 74 ? 7.900 -26.048 5.192 1.00 53.31 74 LEU A CA 1
ATOM 567 C C . LEU A 1 74 ? 6.873 -24.977 4.799 1.00 53.31 74 LEU A C 1
ATOM 569 O O . LEU A 1 74 ? 7.053 -23.791 5.057 1.00 53.31 74 LEU A O 1
ATOM 573 N N . GLY A 1 75 ? 5.780 -25.397 4.165 1.00 45.69 75 GLY A N 1
ATOM 574 C CA . GLY A 1 75 ? 4.605 -24.549 3.956 1.00 45.69 75 GLY A CA 1
ATOM 575 C C . GLY A 1 75 ? 3.445 -25.320 3.318 1.00 45.69 75 GLY A C 1
ATOM 576 O O . GLY A 1 75 ? 3.696 -26.103 2.397 1.00 45.69 75 GLY A O 1
ATOM 577 N N . PRO A 1 76 ? 2.194 -25.142 3.786 1.00 48.12 76 PRO A N 1
ATOM 578 C CA . PRO A 1 76 ? 1.053 -25.843 3.225 1.00 48.12 76 PRO A CA 1
ATOM 579 C C . PRO A 1 76 ? 0.647 -25.229 1.877 1.00 48.12 76 PRO A C 1
ATOM 581 O O . PRO A 1 76 ? 0.640 -24.016 1.691 1.00 48.12 76 PRO A O 1
ATOM 584 N N . GLU A 1 77 ? 0.312 -26.132 0.963 1.00 43.59 77 GLU A N 1
ATOM 585 C CA . GLU A 1 77 ? -0.497 -25.987 -0.248 1.00 43.59 77 GLU A CA 1
ATOM 586 C C . GLU A 1 77 ? -0.090 -25.041 -1.395 1.00 43.59 77 GLU A C 1
ATOM 588 O O . GLU A 1 77 ? 0.028 -23.817 -1.327 1.00 43.59 77 GLU A O 1
ATOM 593 N N . ARG A 1 78 ? 0.057 -25.708 -2.543 1.00 48.19 78 ARG A N 1
ATOM 594 C CA . ARG A 1 78 ? 0.491 -25.249 -3.856 1.00 48.19 78 ARG A CA 1
ATOM 595 C C . ARG A 1 78 ? -0.707 -24.908 -4.756 1.00 48.19 78 ARG A C 1
ATOM 597 O O . ARG A 1 78 ? -0.849 -25.529 -5.803 1.00 48.19 78 ARG A O 1
ATOM 604 N N . THR A 1 79 ? -1.542 -23.930 -4.407 1.00 42.16 79 THR A N 1
ATOM 605 C CA . THR A 1 79 ? -2.772 -23.696 -5.209 1.00 42.16 79 THR A CA 1
ATOM 606 C C . THR A 1 79 ? -2.776 -22.395 -6.023 1.00 42.16 79 THR A C 1
ATOM 608 O O . THR A 1 79 ? -3.541 -22.277 -6.972 1.00 42.16 79 THR A O 1
ATOM 611 N N . GLU A 1 80 ? -1.846 -21.461 -5.788 1.00 47.81 80 GLU A N 1
ATOM 612 C CA . GLU A 1 80 ? -1.768 -20.205 -6.574 1.00 47.81 80 GLU A CA 1
ATOM 613 C C . GLU A 1 80 ? -0.398 -19.927 -7.223 1.00 47.81 80 GLU A C 1
ATOM 615 O O . GLU A 1 80 ? -0.247 -18.982 -7.996 1.00 47.81 80 GLU A O 1
ATOM 620 N N . ARG A 1 81 ? 0.628 -20.748 -6.950 1.00 48.66 81 ARG A N 1
ATOM 621 C CA . ARG A 1 81 ? 2.019 -20.480 -7.384 1.00 48.66 81 ARG A CA 1
ATOM 622 C C . ARG A 1 81 ? 2.299 -20.727 -8.875 1.00 48.66 81 ARG A C 1
ATOM 624 O O . ARG A 1 81 ? 3.366 -20.326 -9.337 1.00 48.66 81 ARG A O 1
ATOM 631 N N . GLU A 1 82 ? 1.404 -21.373 -9.623 1.00 42.44 82 GLU A N 1
ATOM 632 C CA . GLU A 1 82 ? 1.692 -21.788 -11.008 1.00 42.44 82 GLU A CA 1
ATOM 633 C C . GLU A 1 82 ? 1.085 -20.903 -12.103 1.00 42.44 82 GLU A C 1
ATOM 635 O O . GLU A 1 82 ? 1.630 -20.879 -13.203 1.00 42.44 82 GLU A O 1
ATOM 640 N N . ARG A 1 83 ? 0.052 -20.090 -11.832 1.00 42.03 83 ARG A N 1
ATOM 641 C CA . ARG A 1 83 ? -0.551 -19.237 -12.883 1.00 42.03 83 ARG A CA 1
ATOM 642 C C . ARG A 1 83 ? 0.205 -17.936 -13.174 1.00 42.03 83 ARG A C 1
ATOM 644 O O . ARG A 1 83 ? 0.012 -17.365 -14.237 1.00 42.03 83 ARG A O 1
ATOM 651 N N . GLY A 1 84 ? 1.075 -17.480 -12.271 1.00 42.69 84 GLY A N 1
ATOM 652 C CA . GLY A 1 84 ? 1.798 -16.205 -12.405 1.00 42.69 84 GLY A CA 1
ATOM 653 C C . GLY A 1 84 ? 3.226 -16.307 -12.947 1.00 42.69 84 GLY A C 1
ATOM 654 O O . GLY A 1 84 ? 3.909 -15.291 -13.038 1.00 42.69 84 GLY A O 1
ATOM 655 N N . ARG A 1 85 ? 3.713 -17.506 -13.303 1.00 45.84 85 ARG A N 1
ATOM 656 C CA . ARG A 1 85 ? 5.058 -17.705 -13.884 1.00 45.84 85 ARG A CA 1
ATOM 657 C C . ARG A 1 85 ? 5.103 -17.311 -15.369 1.00 45.84 85 ARG A C 1
ATOM 659 O O . ARG A 1 85 ? 5.738 -17.986 -16.173 1.00 45.84 85 ARG A O 1
ATOM 666 N N . SER A 1 86 ? 4.420 -16.246 -15.774 1.00 44.03 86 SER A N 1
ATOM 667 C CA . SER A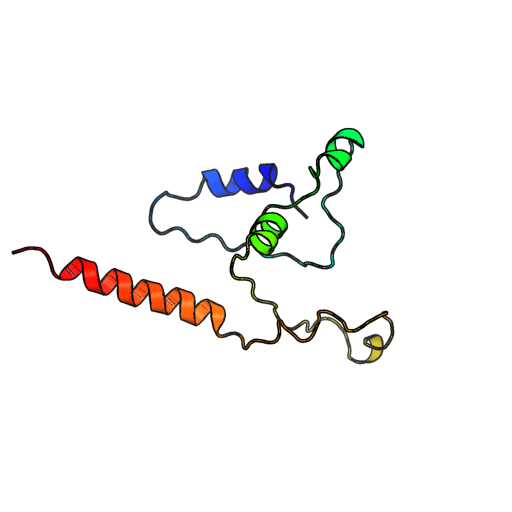 1 86 ? 4.625 -15.687 -17.106 1.00 44.03 86 SER A CA 1
ATOM 668 C C . SER A 1 86 ? 5.884 -14.828 -17.069 1.00 44.03 86 SER A C 1
ATOM 670 O O . SER A 1 86 ? 5.926 -13.807 -16.389 1.00 44.03 86 SER A O 1
ATOM 672 N N . SER A 1 87 ? 6.907 -15.325 -17.769 1.00 45.81 87 SER A N 1
ATOM 673 C CA . SER A 1 87 ? 8.108 -14.651 -18.271 1.00 45.81 87 SER A CA 1
ATOM 674 C C . SER A 1 87 ? 8.080 -13.124 -18.137 1.00 45.81 87 SER A C 1
ATOM 676 O O . SER A 1 87 ? 7.107 -12.496 -18.541 1.00 45.81 87 SER A O 1
ATOM 678 N N . CYS A 1 88 ? 9.176 -12.547 -17.639 1.00 41.78 88 CYS A N 1
ATOM 679 C CA . CYS A 1 88 ? 9.460 -11.137 -17.329 1.00 41.78 88 CYS A CA 1
ATOM 680 C C . CYS A 1 88 ? 9.220 -10.091 -18.455 1.00 41.78 88 CYS A C 1
ATOM 682 O O . CYS A 1 88 ? 9.756 -8.991 -18.393 1.00 41.78 88 CYS A O 1
ATOM 684 N N . ARG A 1 89 ? 8.431 -10.409 -19.484 1.00 44.00 89 ARG A N 1
ATOM 685 C CA . ARG A 1 89 ? 8.113 -9.614 -20.678 1.00 44.00 89 ARG A CA 1
ATOM 686 C C . ARG A 1 89 ? 7.018 -8.559 -20.467 1.00 44.00 89 ARG A C 1
ATOM 688 O O . ARG A 1 89 ? 6.727 -7.812 -21.392 1.00 44.00 89 ARG A O 1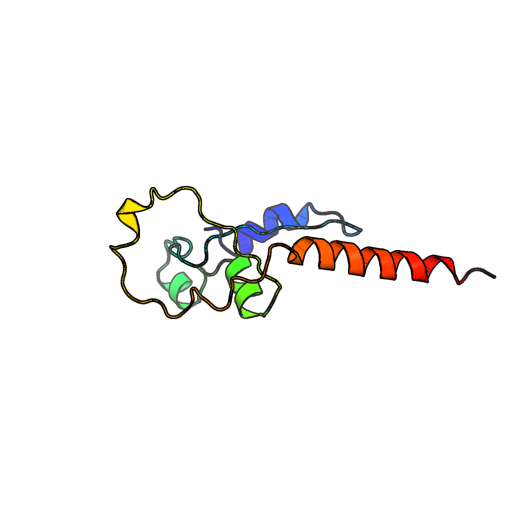
ATOM 695 N N . GLY A 1 90 ? 6.391 -8.492 -19.289 1.00 48.69 90 GLY A N 1
ATOM 696 C CA . GLY A 1 90 ? 5.261 -7.584 -19.041 1.00 48.69 90 GLY A CA 1
ATOM 697 C C . GLY A 1 90 ? 5.633 -6.097 -19.102 1.00 48.69 90 GLY A C 1
ATOM 698 O O . GLY A 1 90 ? 4.881 -5.313 -19.671 1.00 48.69 90 GLY A O 1
ATOM 699 N N . ILE A 1 91 ? 6.817 -5.715 -18.600 1.00 51.00 91 ILE A N 1
ATOM 700 C CA . ILE A 1 91 ? 7.311 -4.328 -18.705 1.00 51.00 91 ILE A CA 1
ATOM 701 C C . ILE A 1 91 ? 7.633 -3.9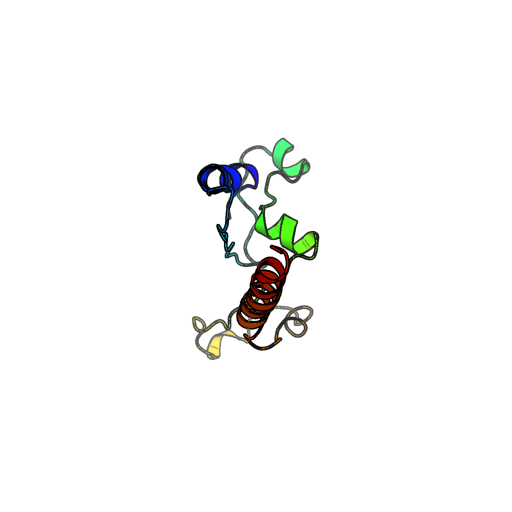76 -20.167 1.00 51.00 91 ILE A C 1
ATOM 703 O O . ILE A 1 91 ? 7.315 -2.879 -20.609 1.00 51.00 91 ILE A O 1
ATOM 707 N N . GLU A 1 92 ? 8.179 -4.912 -20.953 1.00 47.03 92 GLU A N 1
ATOM 708 C CA . GLU A 1 92 ? 8.481 -4.669 -22.372 1.00 47.03 92 GLU A CA 1
ATOM 709 C C . GLU A 1 92 ? 7.231 -4.476 -23.243 1.00 47.03 92 GLU A C 1
ATOM 711 O O . GLU A 1 92 ? 7.300 -3.731 -24.217 1.00 47.03 92 GLU A O 1
ATOM 716 N N . LEU A 1 93 ? 6.099 -5.122 -22.931 1.00 51.31 93 LEU A N 1
ATOM 717 C CA . LEU A 1 93 ? 4.848 -4.908 -23.673 1.00 51.31 93 LEU A CA 1
ATOM 718 C C . LEU A 1 93 ? 4.257 -3.515 -23.411 1.00 51.31 93 LEU A C 1
ATOM 720 O O . LEU A 1 93 ? 3.895 -2.827 -24.358 1.00 51.31 93 LEU A O 1
ATOM 724 N N . LEU A 1 94 ? 4.242 -3.068 -22.149 1.00 53.22 94 LEU A N 1
ATOM 725 C CA . LEU A 1 94 ? 3.773 -1.724 -21.774 1.00 53.22 94 LEU A CA 1
ATOM 726 C C . LEU A 1 94 ? 4.609 -0.611 -22.432 1.00 53.22 94 LEU A C 1
ATOM 728 O O . LEU A 1 94 ? 4.071 0.417 -22.840 1.00 53.22 94 LEU A O 1
ATOM 732 N N . GLU A 1 95 ? 5.918 -0.827 -22.564 1.00 55.75 95 GLU A N 1
ATOM 733 C CA . GLU A 1 95 ? 6.829 0.072 -23.285 1.00 55.75 95 GLU A CA 1
ATOM 734 C C . GLU A 1 95 ? 6.572 0.072 -24.807 1.00 55.75 95 GLU A C 1
ATOM 736 O O . GLU A 1 95 ? 6.692 1.112 -25.457 1.00 55.75 95 GLU A O 1
ATOM 741 N N . ARG A 1 96 ? 6.189 -1.073 -25.396 1.00 53.28 96 ARG A N 1
ATOM 742 C CA . ARG A 1 96 ? 5.909 -1.200 -26.841 1.00 53.28 96 ARG A CA 1
ATOM 743 C C . ARG A 1 96 ? 4.572 -0.581 -27.244 1.00 53.28 96 ARG A C 1
ATOM 745 O O . ARG A 1 96 ? 4.552 0.169 -28.217 1.00 53.28 96 ARG A O 1
ATOM 752 N N . ASP A 1 97 ? 3.516 -0.789 -26.461 1.00 52.09 97 ASP A N 1
ATOM 753 C CA . ASP A 1 97 ? 2.192 -0.194 -26.715 1.00 52.09 97 ASP A CA 1
ATOM 754 C C . ASP A 1 97 ? 2.240 1.346 -26.666 1.00 52.09 97 ASP A C 1
ATOM 756 O O . ASP A 1 97 ? 1.509 2.041 -27.377 1.00 52.09 97 ASP A O 1
ATOM 760 N N . ARG A 1 98 ? 3.150 1.910 -25.858 1.00 52.44 98 ARG A N 1
ATOM 761 C CA . ARG A 1 98 ? 3.405 3.357 -25.815 1.00 52.44 98 ARG A CA 1
ATOM 762 C C . ARG A 1 98 ? 4.070 3.863 -27.097 1.00 52.44 98 ARG A C 1
ATOM 764 O O . ARG A 1 98 ? 3.720 4.942 -27.568 1.00 52.44 98 ARG A O 1
ATOM 771 N N . LYS A 1 99 ? 4.996 3.092 -27.674 1.00 53.03 99 LYS A N 1
ATOM 772 C CA . LYS A 1 99 ? 5.725 3.479 -28.890 1.00 53.03 99 LYS A CA 1
ATOM 773 C C . LYS A 1 99 ? 4.830 3.481 -30.133 1.00 53.03 99 LYS A C 1
ATOM 775 O O . LYS A 1 99 ? 5.064 4.280 -31.034 1.00 53.03 99 LYS A O 1
ATOM 780 N N . GLU A 1 100 ? 3.803 2.631 -30.161 1.00 55.41 100 GLU A N 1
ATOM 781 C CA . GLU A 1 100 ? 2.786 2.639 -31.221 1.00 55.41 100 GLU A CA 1
ATOM 782 C C . GLU A 1 100 ? 1.848 3.849 -31.107 1.00 55.41 100 GLU A C 1
ATOM 784 O O . GLU A 1 100 ? 1.589 4.506 -32.113 1.00 55.41 100 GLU A O 1
ATOM 789 N N . LYS A 1 101 ? 1.427 4.238 -29.893 1.00 50.94 101 LYS A N 1
ATOM 790 C CA . LYS A 1 101 ? 0.584 5.437 -29.702 1.00 50.94 101 LYS A CA 1
ATOM 791 C C . LYS A 1 101 ? 1.310 6.764 -29.953 1.00 50.94 101 LYS A C 1
ATOM 793 O O . LYS A 1 101 ? 0.705 7.698 -30.459 1.00 50.94 101 LYS A O 1
ATOM 798 N N . GLU A 1 102 ? 2.609 6.851 -29.663 1.00 52.53 102 GLU A N 1
ATOM 799 C CA . GLU A 1 102 ? 3.437 8.039 -29.967 1.00 52.53 102 GLU A CA 1
ATOM 800 C C . GLU A 1 102 ? 3.808 8.173 -31.464 1.00 52.53 102 GLU A C 1
ATOM 802 O O . GLU A 1 102 ? 4.399 9.178 -31.887 1.00 52.53 102 GLU A O 1
ATOM 807 N N . GLY A 1 103 ? 3.526 7.141 -32.267 1.00 46.00 103 GLY A N 1
ATOM 808 C CA . GLY A 1 103 ? 3.714 7.142 -33.719 1.00 46.00 103 GLY A CA 1
ATOM 809 C C . GLY A 1 103 ? 2.532 7.735 -34.490 1.00 46.00 103 GLY A C 1
ATOM 810 O O . GLY A 1 103 ? 2.749 8.345 -35.534 1.00 46.00 103 GLY A O 1
ATOM 811 N N . ASP A 1 104 ? 1.318 7.603 -33.955 1.00 48.44 104 ASP A N 1
ATOM 812 C CA . ASP A 1 104 ? 0.062 7.973 -34.625 1.00 48.44 104 ASP A CA 1
ATOM 813 C C . ASP A 1 104 ? -0.208 9.495 -34.588 1.00 48.44 104 ASP A C 1
ATOM 815 O O . ASP A 1 104 ? -0.665 10.090 -35.557 1.00 48.44 104 ASP A O 1
ATOM 819 N N . GLU A 1 105 ? 0.212 10.192 -33.524 1.00 49.50 105 GLU A N 1
ATOM 820 C CA . GLU A 1 105 ? -0.016 11.645 -33.363 1.00 49.50 105 GLU A CA 1
ATOM 821 C C . GLU A 1 105 ? 0.876 12.552 -34.245 1.00 49.50 105 GLU A C 1
ATOM 823 O O . GLU A 1 105 ? 0.784 13.781 -34.187 1.00 49.50 105 GLU A O 1
ATOM 828 N N . ARG A 1 106 ? 1.765 11.984 -35.073 1.00 49.50 106 ARG A N 1
ATOM 829 C CA . ARG A 1 106 ? 2.622 12.749 -36.005 1.00 49.50 106 ARG A CA 1
ATOM 830 C C . ARG A 1 106 ? 2.073 12.838 -37.434 1.00 49.50 106 ARG A C 1
ATOM 832 O O . ARG A 1 106 ? 2.727 13.470 -38.261 1.00 49.50 106 ARG A O 1
ATOM 839 N N . GLY A 1 107 ? 0.911 12.241 -37.711 1.00 48.94 107 GLY A N 1
ATOM 840 C CA . GLY A 1 107 ? 0.328 12.142 -39.055 1.00 48.94 107 GLY A CA 1
ATOM 841 C C . GLY A 1 107 ? -0.744 13.171 -39.430 1.00 48.94 107 GLY A C 1
ATOM 842 O O . GLY A 1 107 ? -1.186 13.148 -40.570 1.00 48.94 107 GLY A O 1
ATOM 843 N N . GLU A 1 108 ? -1.168 14.068 -38.536 1.00 50.06 108 GLU A N 1
ATOM 844 C CA . GLU A 1 108 ? -2.305 14.966 -38.806 1.00 50.06 108 GLU A CA 1
ATOM 845 C C . GLU A 1 108 ? -1.950 16.434 -38.521 1.00 50.06 108 GLU A C 1
ATOM 847 O O . GLU A 1 108 ? -2.333 17.024 -37.513 1.00 50.06 108 GLU A O 1
ATOM 852 N N . ARG A 1 109 ? -1.138 17.014 -39.409 1.00 48.78 109 ARG A N 1
ATOM 853 C CA . ARG A 1 109 ? -1.001 18.466 -39.605 1.00 48.78 109 ARG A CA 1
ATOM 854 C C . ARG A 1 109 ? -0.685 18.716 -41.082 1.00 48.78 109 ARG A C 1
ATOM 856 O O . ARG A 1 109 ? 0.483 18.886 -41.425 1.00 48.78 109 ARG A O 1
ATOM 863 N N . ASP A 1 110 ? -1.732 18.701 -41.903 1.00 41.38 110 ASP A N 1
ATOM 864 C CA . ASP A 1 110 ? -1.773 19.361 -43.216 1.00 41.38 110 ASP A CA 1
ATOM 865 C C . ASP A 1 110 ? -2.440 20.738 -43.075 1.00 41.38 110 ASP A C 1
ATOM 867 O O . ASP A 1 110 ? -3.436 20.838 -42.315 1.00 41.38 110 ASP A O 1
#

Foldseek 3Di:
DDFAVVVVVVVVVADPPDDDDDDDDDPPDDFADDPDPVCVVVVRSDHPVNVCVVVPHDDADDDDPPDDPVPPPDDDDDDPPPPRPPPPCPVVVVVVVVVVVVVVVVPDDD

Radius of gyration: 19.15 Å; chains: 1; bounding box: 33×47×58 Å

pLDDT: mean 71.09, std 18.71, range [41.38, 95.0]

Sequence (110 aa):
MALEPATLVPLQLLKSNGTQCIMVGDPKQLPATVRSNTASKFLYECSMFECFRRAGHPVMLTKQELISPRSENLGPERTERERGRSSCRGIELLERDRKEKEGDERGERD

InterPro domains:
  IPR027417 P-loop containing nucleoside triphosphate hydrolase [G3DSA:3.40.50.300] (1-64)
  IPR041677 DNA2/NAM7 helicase, helicase domain [PF13086] (1-36)
  IPR045055 DNA2/NAM7-like helicase [PTHR10887] (2-57)

Secondary structure (DSSP, 8-state):
---HHHHHHHHTTS-TTT--------TTSPPPP-S-HHHHHTTTT--HHHHHHHTT----PPP--SS-GGGTTS----SSSSTT---S-HHHHHHHHHHHHHHHTTS---

Organism: NCBI:txid43782